Protein AF-A0A9E5AZA9-F1 (afdb_monomer_lite)

pLDDT: mean 77.13, std 17.38, range [37.16, 96.06]

Foldseek 3Di:
DDDDDDDDDDDDDDDDPDDDDDPVPDDPVRVVVVVVVVVVVVVPDDQPDPPDDDDPLDDDDDDDPDDDDDDDDDDDPPDDDDDDDDDDDFRWDQDPSVGIDGDPDDPDDDDDDD

Radius of gyration: 27.11 Å; chains: 1; bounding box: 53×45×90 Å

Secondary structure (DSSP, 8-state):
-----------------PPPPPGGG--HHHHHHHHHHHHHHHHHS------S--------PPP-SSS----------SS-----------EEEE-GGG-EEEES--SS------

Sequence (114 aa):
MVTRRFMGWWAVTLSTVSAAAPLEHLSLAALEHRVREIDGQLAQLANYNLSGGVGAIGSRSSGYDTAEQDEWIEIELGDAVTLDQVVLVPAIRRAGVNGFQADGFPRSFRLRVG

Structure (mmCIF, N/CA/C/O backbone):
data_AF-A0A9E5AZA9-F1
#
_entry.id   AF-A0A9E5AZA9-F1
#
loop_
_atom_site.group_PDB
_atom_site.id
_atom_site.type_symbol
_atom_site.label_atom_id
_atom_site.label_alt_id
_atom_site.label_comp_id
_atom_site.label_asym_id
_atom_site.label_entity_id
_atom_site.label_seq_id
_atom_site.pdbx_PDB_ins_code
_atom_site.Cartn_x
_atom_site.Cartn_y
_atom_site.Cartn_z
_atom_site.occupancy
_atom_site.B_iso_or_equiv
_atom_site.auth_seq_id
_atom_site.auth_comp_id
_atom_site.auth_asym_id
_atom_site.auth_atom_id
_atom_site.pdbx_PDB_model_num
ATOM 1 N N . MET A 1 1 ? 5.142 -31.955 65.409 1.00 39.03 1 MET A N 1
ATOM 2 C CA . MET A 1 1 ? 4.049 -32.384 64.511 1.00 39.03 1 MET A CA 1
ATOM 3 C C . MET A 1 1 ? 2.993 -31.287 64.544 1.00 39.03 1 MET A C 1
ATOM 5 O O . MET A 1 1 ? 2.264 -31.193 65.519 1.00 39.03 1 MET A O 1
ATOM 9 N N . VAL A 1 2 ? 3.024 -30.361 63.581 1.00 37.16 2 VAL A N 1
ATOM 10 C CA . VAL A 1 2 ? 2.128 -29.192 63.525 1.00 37.16 2 VAL A CA 1
ATOM 11 C C . VAL A 1 2 ? 1.515 -29.116 62.132 1.00 37.16 2 VAL A C 1
ATOM 13 O O . VAL A 1 2 ? 2.212 -29.123 61.123 1.00 37.16 2 VAL A O 1
ATOM 16 N N . THR A 1 3 ? 0.191 -29.082 62.130 1.00 47.53 3 THR A N 1
ATOM 17 C CA . THR A 1 3 ? -0.736 -28.953 61.010 1.00 47.53 3 THR A CA 1
ATOM 18 C C . THR A 1 3 ? -0.629 -27.579 60.348 1.00 47.53 3 THR A C 1
ATOM 20 O O . THR A 1 3 ? -0.566 -26.578 61.057 1.00 47.53 3 THR A O 1
ATOM 23 N N . ARG A 1 4 ? -0.757 -27.498 59.015 1.00 40.72 4 ARG A N 1
ATOM 24 C CA . ARG A 1 4 ? -1.411 -26.358 58.342 1.00 40.72 4 ARG A CA 1
ATOM 25 C C . ARG A 1 4 ? -1.870 -26.730 56.928 1.00 40.72 4 ARG A C 1
ATOM 27 O O . ARG A 1 4 ? -1.071 -26.909 56.018 1.00 40.72 4 ARG A O 1
ATOM 34 N N . ARG A 1 5 ? -3.195 -26.844 56.785 1.00 50.56 5 ARG A N 1
ATOM 35 C CA . ARG A 1 5 ? -3.942 -26.764 55.523 1.00 50.56 5 ARG A CA 1
ATOM 36 C C . ARG A 1 5 ? -3.766 -25.365 54.929 1.00 50.56 5 ARG A C 1
ATOM 38 O O . ARG A 1 5 ? -3.909 -24.399 55.671 1.00 50.56 5 ARG A O 1
ATOM 45 N N . PHE A 1 6 ? -3.623 -25.263 53.611 1.00 41.56 6 PHE A N 1
ATOM 46 C CA . PHE A 1 6 ? -4.141 -24.122 52.856 1.00 41.56 6 PHE A CA 1
ATOM 47 C C . PHE A 1 6 ? -4.810 -24.630 51.578 1.00 41.56 6 PHE A C 1
ATOM 49 O O . PHE A 1 6 ? -4.171 -25.164 50.679 1.00 41.56 6 PHE A O 1
ATOM 56 N N . MET A 1 7 ? -6.135 -24.507 51.576 1.00 45.91 7 MET A N 1
ATOM 57 C CA . MET A 1 7 ? -7.031 -24.707 50.446 1.00 45.91 7 MET A CA 1
ATOM 58 C C . MET A 1 7 ? -7.159 -23.345 49.757 1.00 45.91 7 MET A C 1
ATOM 60 O O . MET A 1 7 ? -7.692 -22.417 50.359 1.00 45.91 7 MET A O 1
ATOM 64 N N . GLY A 1 8 ? -6.638 -23.202 48.540 1.00 42.19 8 GLY A N 1
ATOM 65 C CA . GLY A 1 8 ? -6.833 -22.010 47.713 1.00 42.19 8 GLY A CA 1
ATOM 66 C C . GLY A 1 8 ? -7.881 -22.291 46.644 1.00 42.19 8 GLY A C 1
ATOM 67 O O . GLY A 1 8 ? -7.576 -22.940 45.648 1.00 42.19 8 GLY A O 1
ATOM 68 N N . TRP A 1 9 ? -9.114 -21.839 46.863 1.00 41.97 9 TRP A N 1
ATOM 69 C CA . TRP A 1 9 ? -10.151 -21.793 45.834 1.00 41.97 9 TRP A CA 1
ATOM 70 C C . TRP A 1 9 ? -9.889 -20.592 44.926 1.00 41.97 9 TRP A C 1
ATOM 72 O O . TRP A 1 9 ? -10.066 -19.449 45.339 1.00 41.97 9 TRP A O 1
ATOM 82 N N . TRP A 1 10 ? -9.475 -20.845 43.687 1.00 48.00 10 TRP A N 1
ATOM 83 C CA . TRP A 1 10 ? -9.478 -19.829 42.640 1.00 48.00 10 TRP A CA 1
ATOM 84 C C . TRP A 1 10 ? -10.870 -19.833 42.012 1.00 48.00 10 TRP A C 1
ATOM 86 O O . TRP A 1 10 ? -11.177 -20.663 41.160 1.00 48.00 10 TRP A O 1
ATOM 96 N N . ALA A 1 11 ? -11.744 -18.947 42.487 1.00 43.12 11 ALA A N 1
ATOM 97 C CA . ALA A 1 11 ? -13.014 -18.686 41.827 1.00 43.12 11 ALA A CA 1
ATOM 98 C C . ALA A 1 11 ? -12.736 -17.855 40.566 1.00 43.12 11 ALA A C 1
ATOM 100 O O . ALA A 1 11 ? -12.475 -16.657 40.647 1.00 43.12 11 ALA A O 1
ATOM 101 N N . VAL A 1 12 ? -12.758 -18.501 39.401 1.00 52.44 12 VAL A N 1
ATOM 102 C CA . VAL A 1 12 ? -12.812 -17.804 38.112 1.00 52.44 12 VAL A CA 1
ATOM 103 C C . VAL A 1 12 ? -14.245 -17.312 37.935 1.00 52.44 12 VAL A C 1
ATOM 105 O O . VAL A 1 12 ? -15.170 -18.114 37.815 1.00 52.44 12 VAL A O 1
ATOM 108 N N . THR A 1 13 ? -14.450 -15.999 37.949 1.00 57.59 13 THR A N 1
ATOM 109 C CA . THR A 1 13 ? -15.730 -15.404 37.569 1.00 57.59 13 THR A CA 1
ATOM 110 C C . THR A 1 13 ? -15.882 -15.529 36.055 1.00 57.59 13 THR A C 1
ATOM 112 O O . THR A 1 13 ? -15.198 -14.854 35.286 1.00 57.59 13 THR A O 1
ATOM 115 N N . LEU A 1 14 ? -16.772 -16.416 35.600 1.00 44.28 14 LEU A N 1
ATOM 116 C CA . LEU A 1 14 ? -17.219 -16.392 34.211 1.00 44.28 14 LEU A CA 1
ATOM 117 C C . LEU A 1 14 ? -17.949 -15.063 33.984 1.00 44.28 14 LEU A C 1
ATOM 119 O O . LEU A 1 14 ? -19.030 -14.844 34.529 1.00 44.28 14 LEU A O 1
ATOM 123 N N . SER A 1 15 ? -17.354 -14.175 33.188 1.00 48.25 15 SER A N 1
ATOM 124 C CA . SER A 1 15 ? -18.078 -13.029 32.642 1.00 48.25 15 SER A CA 1
ATOM 125 C C . SER A 1 15 ? -19.164 -13.562 31.717 1.00 48.25 15 SER A C 1
ATOM 127 O O . SER A 1 15 ? -18.878 -14.236 30.728 1.00 48.25 15 SER A O 1
ATOM 129 N N . THR A 1 16 ? -20.420 -13.299 32.055 1.00 48.59 16 THR A N 1
ATOM 130 C CA . THR A 1 16 ? -21.551 -13.615 31.187 1.00 48.59 16 THR A CA 1
ATOM 131 C C . THR A 1 16 ? -21.450 -12.767 29.928 1.00 48.59 16 THR A C 1
ATOM 133 O O . THR A 1 16 ? -21.507 -11.540 30.006 1.00 48.59 16 THR A O 1
ATOM 136 N N . VAL A 1 17 ? -21.321 -13.413 28.768 1.00 54.09 17 VAL A N 1
ATOM 137 C CA . VAL A 1 17 ? -21.545 -12.757 27.477 1.00 54.09 17 VAL A CA 1
ATOM 138 C C . VAL A 1 17 ? -23.004 -12.308 27.462 1.00 54.09 17 VAL A C 1
ATOM 140 O O . VAL A 1 17 ? -23.915 -13.133 27.416 1.00 54.09 17 VAL A O 1
ATOM 143 N N . SER A 1 18 ? -23.220 -10.999 27.580 1.00 57.19 18 SER A N 1
ATOM 144 C CA . SER A 1 18 ? -24.548 -10.403 27.487 1.00 57.19 18 SER A CA 1
ATOM 145 C C . SER A 1 18 ? -25.074 -10.608 26.068 1.00 57.19 18 SER A C 1
ATOM 147 O O . SER A 1 18 ? -24.457 -10.156 25.100 1.00 57.19 18 SER A O 1
ATOM 149 N N . ALA A 1 19 ? -26.190 -11.323 25.934 1.00 56.94 19 ALA A N 1
ATOM 150 C CA . ALA A 1 19 ? -26.889 -11.441 24.664 1.00 56.94 19 ALA A CA 1
ATOM 151 C C . ALA A 1 19 ? -27.326 -10.040 24.207 1.00 56.94 19 ALA A C 1
ATOM 153 O O . ALA A 1 19 ? -27.977 -9.305 24.949 1.00 56.94 19 ALA A O 1
ATOM 154 N N . ALA A 1 20 ? -26.941 -9.661 22.988 1.00 61.12 20 ALA A N 1
ATOM 155 C CA . ALA A 1 20 ? -27.270 -8.368 22.408 1.00 61.12 20 ALA A CA 1
ATOM 156 C C . ALA A 1 20 ? -28.796 -8.166 22.378 1.00 61.12 20 ALA A C 1
ATOM 158 O O . ALA A 1 20 ? -29.503 -8.894 21.687 1.00 61.12 20 ALA A O 1
ATOM 159 N N . ALA A 1 21 ? -29.300 -7.162 23.105 1.00 65.06 21 ALA A N 1
ATOM 160 C CA . ALA A 1 21 ? -30.703 -6.760 23.022 1.00 65.06 21 ALA A CA 1
ATOM 161 C C . ALA A 1 21 ? -31.084 -6.425 21.561 1.00 65.06 21 ALA A C 1
ATOM 163 O O . ALA A 1 21 ? -30.229 -5.848 20.864 1.00 65.06 21 ALA A O 1
ATOM 164 N N . PRO A 1 22 ? -32.323 -6.736 21.113 1.00 73.69 22 PRO A N 1
ATOM 165 C CA . PRO A 1 22 ? -32.764 -6.510 19.737 1.00 73.69 22 PRO A CA 1
ATOM 166 C C . PRO A 1 22 ? -32.581 -5.041 19.357 1.00 73.69 22 PRO A C 1
ATOM 168 O O . PRO A 1 22 ? -33.120 -4.149 20.015 1.00 73.69 22 PRO A O 1
ATOM 171 N N . LEU A 1 23 ? -31.780 -4.790 18.323 1.00 78.06 23 LEU A N 1
ATOM 172 C CA . LEU A 1 23 ? -31.396 -3.438 17.912 1.00 78.06 23 LEU A CA 1
ATOM 173 C C . LEU A 1 23 ? -32.579 -2.672 17.311 1.00 78.06 23 LEU A C 1
ATOM 175 O O . LEU A 1 23 ? -32.665 -1.460 17.492 1.00 78.06 23 LEU A O 1
ATOM 179 N N . GLU A 1 24 ? -33.508 -3.383 16.662 1.00 79.00 24 GLU A N 1
ATOM 180 C CA . GLU A 1 24 ? -34.690 -2.819 15.997 1.00 79.00 24 GLU A CA 1
ATOM 181 C C . GLU A 1 24 ? -35.648 -2.029 16.907 1.00 79.00 24 GLU A C 1
ATOM 183 O O . GLU A 1 24 ? -36.442 -1.240 16.404 1.00 79.00 24 GLU A O 1
ATOM 188 N N . HIS A 1 25 ? -35.569 -2.192 18.231 1.00 82.50 25 HIS A N 1
ATOM 189 C CA . HIS A 1 25 ? -36.457 -1.507 19.180 1.00 82.50 25 HIS A CA 1
ATOM 190 C C . HIS A 1 25 ? -35.800 -0.330 19.918 1.00 82.50 25 HIS A C 1
ATOM 192 O O . HIS A 1 25 ? -36.432 0.287 20.777 1.00 82.50 25 HIS A O 1
ATOM 198 N N . LEU A 1 26 ? -34.535 -0.011 19.625 1.00 87.00 26 LEU A N 1
ATOM 199 C CA . LEU A 1 26 ? -33.828 1.092 20.275 1.00 87.00 26 LEU A CA 1
ATOM 200 C C . LEU A 1 26 ? -34.122 2.430 19.591 1.00 87.00 26 LEU A C 1
ATOM 202 O O . LEU A 1 26 ? -34.191 2.531 18.369 1.00 87.00 26 LEU A O 1
ATOM 206 N N . SER A 1 27 ? -34.240 3.490 20.391 1.00 91.88 27 SER A N 1
ATOM 207 C CA . SER A 1 27 ? -34.246 4.855 19.863 1.00 91.88 27 SER A CA 1
ATOM 208 C C . SER A 1 27 ? -32.865 5.227 19.310 1.00 91.88 27 SER A C 1
ATOM 210 O O . SER A 1 27 ? -31.848 4.660 19.718 1.00 91.88 27 SER A O 1
ATOM 212 N N . LEU A 1 28 ? -32.807 6.230 18.428 1.00 92.19 28 LEU A N 1
ATOM 213 C CA . LEU A 1 28 ? -31.545 6.736 17.871 1.00 92.19 28 LEU A CA 1
ATOM 214 C C . LEU A 1 28 ? -30.530 7.098 18.970 1.00 92.19 28 LEU A C 1
ATOM 216 O O . LEU A 1 28 ? -29.390 6.650 18.929 1.00 92.19 28 LEU A O 1
ATOM 220 N N . ALA A 1 29 ? -30.969 7.820 20.004 1.00 93.94 29 ALA A N 1
ATOM 221 C CA . ALA A 1 29 ? -30.106 8.204 21.122 1.00 93.94 29 ALA A CA 1
ATOM 222 C C . ALA A 1 29 ? -29.562 6.989 21.900 1.00 93.94 29 ALA A C 1
ATOM 224 O O . ALA A 1 29 ? -28.419 7.002 22.361 1.00 93.94 29 ALA A O 1
ATOM 225 N N . ALA A 1 30 ? -30.359 5.923 22.038 1.00 91.25 30 ALA A N 1
ATOM 226 C CA . ALA A 1 30 ? -29.920 4.688 22.681 1.00 91.25 30 ALA A CA 1
ATOM 227 C C . ALA A 1 30 ? -28.906 3.919 21.815 1.00 91.25 30 ALA A C 1
ATOM 229 O O . ALA A 1 30 ? -27.941 3.370 22.347 1.00 91.25 30 ALA A O 1
ATOM 230 N N . LEU A 1 31 ? -29.081 3.920 20.489 1.00 93.88 31 LEU A N 1
ATOM 231 C CA . LEU A 1 31 ? -28.106 3.371 19.541 1.00 93.88 31 LEU A CA 1
ATOM 232 C C . LEU A 1 31 ? -26.777 4.139 19.596 1.00 93.88 31 LEU A C 1
ATOM 234 O O . LEU A 1 31 ? -25.726 3.521 19.740 1.00 93.88 31 LEU A O 1
ATOM 238 N N . GLU A 1 32 ? -26.812 5.471 19.579 1.00 95.38 32 GLU A N 1
ATOM 239 C CA . GLU A 1 32 ? -25.619 6.324 19.696 1.00 95.38 32 GLU A CA 1
ATOM 240 C C . GLU A 1 32 ? -24.892 6.148 21.036 1.00 95.38 32 GLU A C 1
ATOM 242 O O . GLU A 1 32 ? -23.662 6.166 21.104 1.00 95.38 32 GLU A O 1
ATOM 247 N N . HIS A 1 33 ? -25.639 5.981 22.131 1.00 94.56 33 HIS A N 1
ATOM 248 C CA . HIS A 1 33 ? -25.053 5.654 23.428 1.00 94.56 33 HIS A CA 1
ATOM 249 C C . HIS A 1 33 ? -24.346 4.297 23.390 1.00 94.56 33 HIS A C 1
ATOM 251 O O . HIS A 1 33 ? -23.204 4.185 23.828 1.00 94.56 33 HIS A O 1
ATOM 257 N N . ARG A 1 34 ? -25.001 3.279 22.825 1.00 92.69 34 ARG A N 1
ATOM 258 C CA . ARG A 1 34 ? -24.457 1.924 22.730 1.00 92.69 34 ARG A CA 1
ATOM 259 C C . ARG A 1 34 ? -23.206 1.859 21.848 1.00 92.69 34 ARG A C 1
ATOM 261 O O . ARG A 1 34 ? -22.279 1.140 22.198 1.00 92.69 34 ARG A O 1
ATOM 268 N N . VAL A 1 35 ? -23.137 2.634 20.761 1.00 94.69 35 VAL A N 1
ATOM 269 C CA . VAL A 1 35 ? -21.909 2.778 19.952 1.00 94.69 35 VAL A CA 1
ATOM 270 C C . VAL A 1 35 ? -20.766 3.324 20.805 1.00 94.69 35 VAL A C 1
ATOM 272 O O . VAL A 1 35 ? -19.713 2.702 20.874 1.00 94.69 35 VAL A O 1
ATOM 275 N N . ARG A 1 36 ? -20.993 4.424 21.534 1.00 96.06 36 ARG A N 1
ATOM 276 C CA . ARG A 1 36 ? -19.963 5.019 22.404 1.00 96.06 36 ARG A CA 1
ATOM 277 C C . ARG A 1 36 ? -19.503 4.080 23.517 1.00 96.06 36 ARG A C 1
ATOM 279 O O . ARG A 1 36 ? -18.323 4.063 23.854 1.00 96.06 36 ARG A O 1
ATOM 286 N N . GLU A 1 37 ? -20.423 3.313 24.094 1.00 95.75 37 GLU A N 1
ATOM 287 C CA . GLU A 1 37 ? -20.102 2.304 25.104 1.00 95.75 37 GLU A CA 1
ATOM 288 C C . GLU A 1 37 ? -19.209 1.199 24.525 1.00 95.75 37 GLU A C 1
ATOM 290 O O . GLU A 1 37 ? -18.186 0.866 25.122 1.00 95.75 37 GLU A O 1
ATOM 295 N N . ILE A 1 38 ? -19.557 0.680 23.342 1.00 93.88 38 ILE A N 1
ATOM 296 C CA . ILE A 1 38 ? -18.765 -0.334 22.637 1.00 93.88 38 ILE A CA 1
ATOM 297 C C . ILE A 1 38 ? -17.383 0.218 22.281 1.00 93.88 38 ILE A C 1
ATOM 299 O O . ILE A 1 38 ? -16.389 -0.444 22.561 1.00 93.88 38 ILE A O 1
ATOM 303 N N . ASP A 1 39 ? -17.289 1.433 21.738 1.00 92.75 39 ASP A N 1
ATOM 304 C CA . ASP A 1 39 ? -16.004 2.067 21.419 1.00 92.75 39 ASP A CA 1
ATOM 305 C C . ASP A 1 39 ? -15.127 2.222 22.671 1.00 92.75 39 ASP A C 1
ATOM 307 O O . ASP A 1 39 ? -13.926 1.944 22.642 1.00 92.75 39 ASP A O 1
ATOM 311 N N . GLY A 1 40 ? -15.732 2.597 23.803 1.00 92.69 40 GLY A N 1
ATOM 312 C CA . GLY A 1 40 ? -15.051 2.670 25.094 1.00 92.69 40 GLY A CA 1
ATOM 313 C C . GLY A 1 40 ? -14.557 1.309 25.594 1.00 92.69 40 GLY A C 1
ATOM 314 O O . GLY A 1 40 ? -13.445 1.216 26.112 1.00 92.69 40 GLY A O 1
ATOM 315 N N . GLN A 1 41 ? -15.349 0.248 25.417 1.00 91.75 41 GLN A N 1
ATOM 316 C CA . GLN A 1 41 ? -14.954 -1.124 25.752 1.00 91.75 41 GLN A CA 1
ATOM 317 C C . GLN A 1 41 ? -13.823 -1.622 24.844 1.00 91.75 41 GLN A C 1
ATOM 319 O O . GLN A 1 41 ? -12.849 -2.188 25.337 1.00 91.75 41 GLN A O 1
ATOM 324 N N . LEU A 1 42 ? -13.910 -1.367 23.535 1.00 86.88 42 LEU A N 1
ATOM 325 C CA . LEU A 1 42 ? -12.884 -1.732 22.556 1.00 86.88 42 LEU A CA 1
ATOM 326 C C . LEU A 1 42 ? -11.550 -1.037 22.845 1.00 86.88 42 LEU A C 1
ATOM 328 O O . LEU A 1 42 ? -10.506 -1.676 22.750 1.00 86.88 42 LEU A O 1
ATOM 332 N N . ALA A 1 43 ? -11.573 0.230 23.268 1.00 83.12 43 ALA A N 1
ATOM 333 C CA . ALA A 1 43 ? -10.368 0.974 23.636 1.00 83.12 43 ALA A CA 1
ATOM 334 C C . ALA A 1 43 ? -9.625 0.395 24.858 1.00 83.12 43 ALA A C 1
ATOM 336 O O . ALA A 1 43 ? -8.437 0.661 25.033 1.00 83.12 43 ALA A O 1
ATOM 337 N N . GLN A 1 44 ? -10.304 -0.387 25.707 1.00 82.25 44 GLN A N 1
ATOM 338 C CA . GLN A 1 44 ? -9.693 -1.069 26.857 1.00 82.25 44 GLN A CA 1
ATOM 339 C C . GLN A 1 44 ? -9.112 -2.441 26.504 1.00 82.25 44 GLN A C 1
ATOM 341 O O . GLN A 1 44 ? -8.362 -3.013 27.299 1.00 82.25 44 GLN A O 1
ATOM 346 N N . LEU A 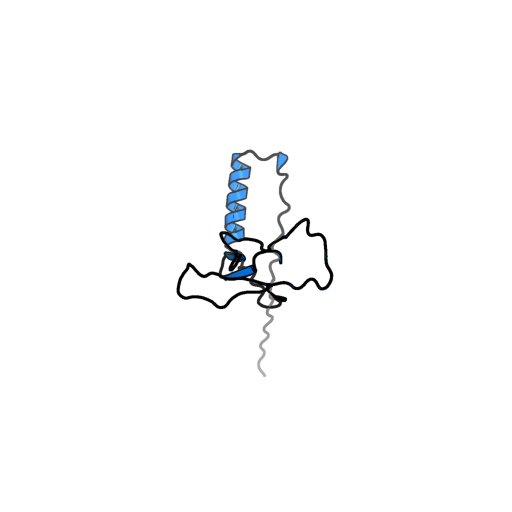1 45 ? -9.459 -2.998 25.340 1.00 84.06 45 LEU A N 1
ATOM 347 C CA . LEU A 1 45 ? -8.932 -4.289 24.921 1.00 84.06 45 LEU A CA 1
ATOM 348 C C . LEU A 1 45 ? -7.447 -4.166 24.574 1.00 84.06 45 LEU A C 1
ATOM 350 O O . LEU A 1 45 ? -6.989 -3.184 23.990 1.00 84.06 45 LEU A O 1
ATOM 354 N N . ALA A 1 46 ? -6.679 -5.196 24.930 1.00 70.81 46 ALA A N 1
ATOM 355 C CA . ALA A 1 46 ? -5.279 -5.273 24.548 1.00 70.81 46 ALA A CA 1
ATOM 356 C C . ALA A 1 46 ? -5.156 -5.229 23.018 1.00 70.81 46 ALA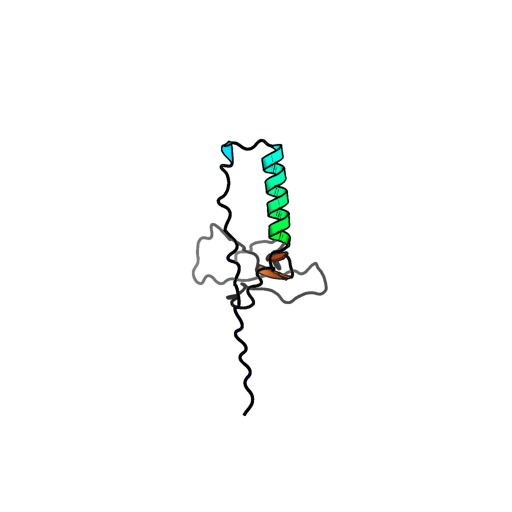 A C 1
ATOM 358 O O . ALA A 1 46 ? -5.831 -5.982 22.313 1.00 70.81 46 ALA A O 1
ATOM 359 N N . ASN A 1 47 ? -4.261 -4.378 22.509 1.00 66.56 47 ASN A N 1
ATOM 360 C CA . ASN A 1 47 ? -3.977 -4.315 21.079 1.00 66.56 47 ASN A CA 1
ATOM 361 C C . ASN A 1 47 ? -3.502 -5.688 20.605 1.00 66.56 47 ASN A C 1
ATOM 363 O O . ASN A 1 47 ? -2.453 -6.173 21.040 1.00 66.56 47 ASN A O 1
ATOM 367 N N . TYR A 1 48 ? -4.279 -6.317 19.724 1.00 57.41 48 TYR A N 1
ATOM 368 C CA . TYR A 1 48 ? -3.974 -7.638 19.196 1.00 57.41 48 TYR A CA 1
ATOM 369 C C . TYR A 1 48 ? -2.742 -7.562 18.286 1.00 57.41 48 TYR A C 1
ATOM 371 O O . TYR A 1 48 ? -2.825 -7.341 17.079 1.00 57.41 48 TYR A O 1
ATOM 379 N N . ASN A 1 49 ? -1.561 -7.706 18.888 1.00 56.41 49 ASN A N 1
ATOM 380 C CA . ASN A 1 49 ? -0.281 -7.631 18.205 1.00 56.41 49 ASN A CA 1
ATOM 381 C C . ASN A 1 49 ? 0.241 -9.046 17.931 1.00 56.41 49 ASN A C 1
ATOM 383 O O . ASN A 1 49 ? 1.013 -9.591 18.711 1.00 56.41 49 ASN A O 1
ATOM 387 N N . LEU A 1 50 ? -0.167 -9.636 16.800 1.00 56.00 50 LEU A N 1
ATOM 388 C CA . LEU A 1 50 ? 0.409 -10.881 16.270 1.00 56.00 50 LEU A CA 1
ATOM 389 C C . LEU A 1 50 ? 1.931 -10.754 16.061 1.00 56.00 50 LEU A C 1
ATOM 391 O O . LEU A 1 50 ? 2.389 -10.294 15.016 1.00 56.00 50 LEU A O 1
ATOM 395 N N . SER A 1 51 ? 2.728 -11.132 17.054 1.00 56.44 51 SER A N 1
ATOM 396 C CA . SER A 1 51 ? 4.194 -11.077 17.017 1.00 56.44 51 SER A CA 1
ATOM 397 C C . SER A 1 51 ? 4.833 -12.128 16.099 1.00 56.44 51 SER A C 1
ATOM 399 O O . SER A 1 51 ? 6.042 -12.088 15.890 1.00 56.44 51 SER A O 1
ATOM 401 N N . GLY A 1 52 ? 4.047 -13.046 15.528 1.00 54.34 52 GLY A N 1
ATOM 402 C CA . GLY A 1 52 ? 4.536 -14.131 14.683 1.00 54.34 52 GLY A CA 1
ATOM 403 C C . GLY A 1 52 ? 3.748 -14.265 13.385 1.00 54.34 52 GLY A C 1
ATOM 404 O O . GLY A 1 52 ? 2.520 -14.285 13.403 1.00 54.34 52 GLY A O 1
ATOM 405 N N . GLY A 1 53 ? 4.485 -14.394 12.278 1.00 53.44 53 GLY A N 1
ATOM 406 C CA . GLY A 1 53 ? 3.954 -14.769 10.969 1.00 53.44 53 GLY A CA 1
ATOM 407 C C . GLY A 1 53 ? 3.600 -13.591 10.070 1.00 53.44 53 GLY A C 1
ATOM 408 O O . GLY A 1 53 ? 2.447 -13.439 9.686 1.00 53.44 53 GLY A O 1
ATOM 409 N N . VAL A 1 54 ? 4.585 -12.780 9.684 1.00 53.50 54 VAL A N 1
ATOM 410 C CA . VAL A 1 54 ? 4.443 -12.018 8.441 1.00 53.50 54 VAL A CA 1
ATOM 411 C C . VAL A 1 54 ? 5.123 -12.864 7.374 1.00 53.50 54 VAL A C 1
ATOM 413 O O . VAL A 1 54 ? 6.345 -12.997 7.376 1.00 53.50 54 VAL A O 1
ATOM 416 N N . GLY A 1 55 ? 4.331 -13.516 6.519 1.00 58.78 55 GLY A N 1
ATOM 417 C CA . GLY A 1 55 ? 4.846 -14.055 5.257 1.00 58.78 55 GLY A CA 1
ATOM 418 C C . GLY A 1 55 ? 5.504 -12.941 4.433 1.00 58.78 55 GLY A C 1
ATOM 419 O O . GLY A 1 55 ? 5.511 -11.784 4.852 1.00 58.78 55 GLY A O 1
ATOM 420 N N . ALA A 1 56 ? 6.077 -13.263 3.272 1.00 59.88 56 ALA A N 1
ATOM 421 C CA . ALA A 1 56 ? 6.774 -12.273 2.447 1.00 59.88 56 ALA A CA 1
ATOM 422 C C . ALA A 1 56 ? 5.942 -10.978 2.288 1.00 59.88 56 ALA A C 1
ATOM 424 O O . ALA A 1 56 ? 4.857 -10.994 1.713 1.00 59.88 56 ALA A O 1
ATOM 425 N N . ILE A 1 57 ? 6.456 -9.859 2.815 1.00 67.56 57 ILE A N 1
ATOM 426 C CA . ILE A 1 57 ? 5.806 -8.532 2.878 1.00 67.56 57 ILE A CA 1
ATOM 427 C C . ILE A 1 57 ? 5.709 -7.822 1.516 1.00 67.56 57 ILE A C 1
ATOM 429 O O . ILE A 1 57 ? 5.497 -6.611 1.459 1.00 67.56 57 ILE A O 1
ATOM 433 N N . GLY A 1 58 ? 5.885 -8.563 0.422 1.00 78.56 58 GLY A N 1
ATOM 434 C CA . GLY A 1 58 ? 6.161 -8.018 -0.902 1.00 78.56 58 GLY A CA 1
ATOM 435 C C . GLY A 1 58 ? 7.602 -7.513 -1.031 1.00 78.56 58 GLY A C 1
ATOM 436 O O . GLY A 1 58 ? 8.489 -7.928 -0.283 1.00 78.56 58 GLY A O 1
ATOM 437 N N . SER A 1 59 ? 7.822 -6.621 -1.997 1.00 82.62 59 SER A N 1
ATOM 438 C CA . SER A 1 59 ? 9.105 -5.947 -2.229 1.00 82.62 59 SER A CA 1
ATOM 439 C C . SER A 1 59 ? 9.103 -4.547 -1.615 1.00 82.62 59 SER A C 1
ATOM 441 O O . SER A 1 59 ? 8.064 -3.888 -1.555 1.00 82.62 59 SER A O 1
ATOM 443 N N . ARG A 1 60 ? 10.270 -4.089 -1.158 1.00 84.06 60 ARG A N 1
ATOM 444 C CA . ARG A 1 60 ? 10.477 -2.744 -0.619 1.00 84.06 60 ARG A CA 1
ATOM 445 C C . ARG A 1 60 ? 11.875 -2.262 -0.980 1.00 84.06 60 ARG A C 1
ATOM 447 O O . ARG A 1 60 ? 12.828 -3.026 -0.846 1.00 84.06 60 ARG A O 1
ATOM 454 N N . SER A 1 61 ? 11.989 -1.002 -1.388 1.00 85.69 61 SER A N 1
ATOM 455 C CA . SER A 1 61 ? 13.282 -0.335 -1.535 1.00 85.69 61 SER A CA 1
ATOM 456 C C . SER A 1 61 ? 13.987 -0.194 -0.180 1.00 85.69 61 SER A C 1
ATOM 458 O O . SER A 1 61 ? 13.397 -0.387 0.891 1.00 85.69 61 SER A O 1
ATOM 460 N N . SER A 1 62 ? 15.253 0.212 -0.206 1.00 86.81 62 SER A N 1
ATOM 461 C CA . SER A 1 62 ? 15.878 0.802 0.977 1.00 86.81 62 SER A CA 1
ATOM 462 C C . SER A 1 62 ? 15.119 2.054 1.431 1.00 86.81 62 SER A C 1
ATOM 464 O O . SER A 1 62 ? 14.411 2.697 0.653 1.00 86.81 62 SER A O 1
ATOM 466 N N . GLY A 1 63 ? 15.264 2.393 2.713 1.00 86.19 63 GLY A N 1
ATOM 467 C CA . GLY A 1 63 ? 14.841 3.697 3.213 1.00 86.19 63 GLY A CA 1
ATOM 468 C C . GLY A 1 63 ? 15.752 4.798 2.673 1.00 86.19 63 GLY A C 1
ATOM 469 O O . GLY A 1 63 ? 16.948 4.573 2.490 1.00 86.19 63 GLY A O 1
ATOM 470 N N . TYR A 1 64 ? 15.177 5.975 2.454 1.00 85.81 64 TYR A N 1
ATOM 471 C CA . TYR A 1 64 ? 15.880 7.160 1.981 1.00 85.81 64 TYR A CA 1
ATOM 472 C C . TYR A 1 64 ? 15.733 8.306 2.975 1.00 85.81 64 TYR A C 1
ATOM 474 O O . TYR A 1 64 ? 14.701 8.432 3.635 1.00 85.81 64 TYR A O 1
ATOM 482 N N . ASP A 1 65 ? 16.757 9.156 3.050 1.00 89.06 65 ASP A N 1
ATOM 483 C CA . ASP A 1 65 ? 16.760 10.331 3.929 1.00 89.06 65 ASP A CA 1
ATOM 484 C C . ASP A 1 65 ? 15.922 11.492 3.367 1.00 89.06 65 ASP A C 1
ATOM 486 O O . ASP A 1 65 ? 15.504 12.381 4.109 1.00 89.06 65 ASP A O 1
ATOM 490 N N . THR A 1 66 ? 15.659 11.491 2.057 1.00 86.00 66 THR A N 1
ATOM 491 C CA . THR A 1 66 ? 14.837 12.496 1.369 1.00 86.00 66 THR A CA 1
ATOM 492 C C . THR A 1 66 ? 13.570 11.865 0.796 1.00 86.00 66 THR A C 1
ATOM 494 O O . THR A 1 66 ? 13.527 10.668 0.513 1.00 86.00 66 THR A O 1
ATOM 497 N N . ALA A 1 67 ? 12.517 12.671 0.649 1.00 77.50 67 ALA A N 1
ATOM 498 C CA . ALA A 1 67 ? 11.190 12.182 0.282 1.00 77.50 67 ALA A CA 1
ATOM 499 C C . ALA A 1 67 ? 11.043 11.875 -1.219 1.00 77.50 67 ALA A C 1
ATOM 501 O O . ALA A 1 67 ? 10.239 11.023 -1.595 1.00 77.50 67 ALA A O 1
ATOM 502 N N . GLU A 1 68 ? 11.794 12.568 -2.071 1.00 81.38 68 GLU A N 1
ATOM 503 C CA . GLU A 1 68 ? 11.723 12.453 -3.524 1.00 81.38 68 GLU A CA 1
ATOM 504 C C . GLU A 1 68 ? 12.819 11.518 -4.031 1.00 81.38 68 GLU A C 1
ATOM 506 O O . GLU A 1 68 ? 13.984 11.904 -4.127 1.00 81.38 68 GLU A O 1
ATOM 511 N N . GLN A 1 69 ? 12.434 10.278 -4.325 1.00 84.44 69 GLN A N 1
ATOM 512 C CA . GLN A 1 69 ? 13.321 9.256 -4.871 1.00 84.44 69 GLN A CA 1
ATOM 513 C C . GLN A 1 69 ? 12.626 8.543 -6.023 1.00 84.44 69 GLN A C 1
ATOM 515 O O . GLN A 1 69 ? 11.469 8.132 -5.899 1.00 84.44 69 GLN A O 1
ATOM 520 N N . ASP A 1 70 ? 13.340 8.419 -7.138 1.00 87.50 70 ASP A N 1
ATOM 521 C CA . ASP A 1 70 ? 12.855 7.724 -8.324 1.00 87.50 70 ASP A CA 1
ATOM 522 C C . ASP A 1 70 ? 13.220 6.242 -8.226 1.00 87.50 70 ASP A C 1
ATOM 524 O O . ASP A 1 70 ? 14.365 5.846 -8.437 1.00 87.50 70 ASP A O 1
ATOM 528 N N . GLU A 1 71 ? 12.216 5.421 -7.931 1.00 90.62 71 GLU A N 1
ATOM 529 C CA . GLU A 1 71 ? 12.326 3.964 -7.887 1.00 90.62 71 GLU A CA 1
ATOM 530 C C . GLU A 1 71 ? 11.685 3.325 -9.115 1.00 90.62 71 GLU A C 1
ATOM 532 O O . GLU A 1 71 ? 10.635 3.764 -9.598 1.00 90.62 71 GLU A O 1
ATOM 537 N N . TRP A 1 72 ? 12.289 2.242 -9.597 1.00 92.38 72 TRP A N 1
ATOM 538 C CA . TRP A 1 72 ? 11.726 1.430 -10.667 1.00 92.38 72 TRP A CA 1
ATOM 539 C C . TRP A 1 72 ? 11.878 -0.053 -10.357 1.00 92.38 72 TRP A C 1
ATOM 541 O O . TRP A 1 72 ? 12.802 -0.491 -9.676 1.00 92.38 72 TRP A O 1
ATOM 551 N N . ILE A 1 73 ? 10.921 -0.823 -10.862 1.00 91.25 73 ILE A N 1
ATOM 552 C CA . ILE A 1 73 ? 10.922 -2.277 -10.796 1.00 91.25 73 ILE A CA 1
ATOM 553 C C . ILE A 1 73 ? 10.716 -2.757 -12.222 1.00 91.25 73 ILE A C 1
ATOM 555 O O . ILE A 1 73 ? 9.840 -2.254 -12.929 1.00 91.25 73 ILE A O 1
ATOM 559 N N . GLU A 1 74 ? 11.522 -3.724 -12.626 1.00 93.62 74 GLU A N 1
ATOM 560 C CA . GLU A 1 74 ? 11.395 -4.408 -13.902 1.00 93.62 74 GLU A CA 1
ATOM 561 C C . GLU A 1 74 ? 10.943 -5.843 -13.658 1.00 93.62 74 GLU A C 1
ATOM 563 O O . GLU A 1 74 ? 11.372 -6.499 -12.706 1.00 93.62 74 GLU A O 1
ATOM 568 N N . ILE A 1 75 ? 10.010 -6.298 -14.490 1.00 91.75 75 ILE A N 1
ATOM 569 C CA . ILE A 1 75 ? 9.444 -7.639 -14.423 1.00 91.75 75 ILE A CA 1
ATOM 570 C C . ILE A 1 75 ? 9.570 -8.240 -15.815 1.00 91.75 75 ILE A C 1
ATOM 572 O O . ILE A 1 75 ? 8.889 -7.810 -16.744 1.00 91.75 75 ILE A O 1
ATOM 576 N N . GLU A 1 76 ? 10.420 -9.252 -15.943 1.00 93.38 76 GLU A N 1
ATOM 577 C CA . GLU A 1 76 ? 10.521 -10.049 -17.159 1.00 93.38 76 GLU A CA 1
ATOM 578 C C . GLU A 1 76 ? 9.404 -11.099 -17.175 1.00 93.38 76 GLU A C 1
ATOM 580 O O . GLU A 1 76 ? 9.312 -11.949 -16.288 1.00 93.38 76 GLU A O 1
ATOM 585 N N . LEU A 1 77 ? 8.539 -11.034 -18.188 1.00 92.12 77 LEU A N 1
ATOM 586 C CA . LEU A 1 77 ? 7.411 -11.962 -18.355 1.00 92.12 77 LEU A CA 1
ATOM 587 C C . LEU A 1 77 ? 7.778 -13.196 -19.201 1.00 92.12 77 LEU A C 1
ATOM 589 O O . LEU A 1 77 ? 6.963 -14.105 -19.352 1.00 92.12 77 LEU A O 1
ATOM 593 N N . GLY A 1 78 ? 9.012 -13.252 -19.711 1.00 92.06 78 GLY A N 1
ATOM 594 C CA . GLY A 1 78 ? 9.488 -14.295 -20.615 1.00 92.06 78 GLY A CA 1
ATOM 595 C C . GLY A 1 78 ? 8.987 -14.057 -22.036 1.00 92.06 78 GLY A C 1
ATOM 596 O O . GLY A 1 78 ? 9.569 -13.264 -22.773 1.00 92.06 78 GLY A O 1
ATOM 597 N N . ASP A 1 79 ? 7.912 -14.742 -22.415 1.00 91.81 79 ASP A N 1
ATOM 598 C CA . ASP A 1 79 ? 7.316 -14.609 -23.744 1.00 91.81 79 ASP A CA 1
ATOM 599 C C . ASP A 1 79 ? 6.508 -13.309 -23.887 1.00 91.81 79 ASP A C 1
ATOM 601 O O . ASP A 1 79 ? 6.077 -12.693 -22.909 1.00 91.81 79 ASP A O 1
ATOM 605 N N . ALA A 1 80 ? 6.259 -12.897 -25.134 1.00 91.00 80 ALA A N 1
ATOM 606 C CA . ALA A 1 80 ? 5.397 -11.756 -25.416 1.00 91.00 80 ALA A CA 1
ATOM 607 C C . ALA A 1 80 ? 3.960 -12.041 -24.946 1.00 91.00 80 ALA A C 1
ATOM 609 O O . ALA A 1 80 ? 3.284 -12.926 -25.475 1.00 91.00 80 ALA A O 1
ATOM 610 N N . VAL A 1 81 ? 3.485 -11.257 -23.976 1.00 92.12 81 VAL A N 1
ATOM 611 C CA . VAL A 1 81 ? 2.139 -11.371 -23.404 1.00 92.12 81 VAL A CA 1
ATOM 612 C C . VAL A 1 81 ? 1.350 -10.078 -23.577 1.00 92.12 81 VAL A C 1
ATOM 614 O O . VAL A 1 81 ? 1.887 -8.974 -23.486 1.00 92.12 81 VAL A O 1
ATOM 617 N N . THR A 1 82 ? 0.049 -10.209 -23.823 1.00 93.31 82 THR A N 1
ATOM 618 C CA . THR A 1 82 ? -0.878 -9.072 -23.803 1.00 93.31 82 THR A CA 1
ATOM 619 C C . THR A 1 82 ? -1.154 -8.673 -22.355 1.00 93.31 82 THR A C 1
ATOM 621 O O . THR A 1 82 ? -1.465 -9.528 -21.527 1.00 93.31 82 THR A O 1
ATOM 624 N N . LEU A 1 83 ? -1.028 -7.380 -22.046 1.00 91.44 83 LEU A N 1
ATOM 625 C CA . LEU A 1 83 ? -1.195 -6.843 -20.697 1.00 91.44 83 LEU A CA 1
ATOM 626 C C . LEU A 1 83 ? -2.389 -5.885 -20.648 1.00 91.44 83 LEU A C 1
ATOM 628 O O . LEU A 1 83 ? -2.297 -4.755 -21.123 1.00 91.44 83 LEU A O 1
ATOM 632 N N . ASP A 1 84 ? -3.485 -6.326 -20.036 1.00 93.81 84 ASP A N 1
ATOM 633 C CA . ASP A 1 84 ? -4.709 -5.520 -19.910 1.00 93.81 84 ASP A CA 1
ATOM 634 C C . ASP A 1 84 ? -4.787 -4.754 -18.582 1.00 93.81 84 ASP A C 1
ATOM 636 O O . ASP A 1 84 ? -5.424 -3.703 -18.490 1.00 93.81 84 ASP A O 1
ATOM 640 N N . GLN A 1 85 ? -4.148 -5.274 -17.528 1.00 93.62 85 GLN A N 1
ATOM 641 C CA . GLN A 1 85 ? -4.227 -4.705 -16.188 1.00 93.62 85 GLN A CA 1
ATOM 642 C C . GLN A 1 85 ? -2.938 -4.920 -15.395 1.00 93.62 85 GLN A C 1
ATOM 644 O O . GLN A 1 85 ? -2.346 -5.996 -15.411 1.00 93.62 85 GLN A O 1
ATOM 649 N N . VAL A 1 86 ? -2.562 -3.898 -14.624 1.00 91.00 86 VAL A N 1
ATOM 650 C CA . VAL A 1 86 ? -1.536 -3.986 -13.583 1.00 91.00 86 VAL A CA 1
ATOM 651 C C . VAL A 1 86 ? -2.166 -3.576 -12.257 1.00 91.00 86 VAL A C 1
ATOM 653 O O . VAL A 1 86 ? -2.768 -2.507 -12.156 1.00 91.00 86 VAL A O 1
ATOM 656 N N . VAL A 1 87 ? -2.031 -4.425 -11.238 1.00 92.19 87 VAL A N 1
ATOM 657 C CA . VAL A 1 87 ? -2.531 -4.158 -9.883 1.00 92.19 87 VAL A CA 1
ATOM 658 C C . VAL A 1 87 ? -1.342 -3.992 -8.947 1.00 92.19 87 VAL A C 1
ATOM 660 O O . VAL A 1 87 ? -0.593 -4.938 -8.718 1.00 92.19 87 VAL A O 1
ATOM 663 N N . LEU A 1 88 ? -1.173 -2.790 -8.396 1.00 90.44 88 LEU A N 1
ATOM 664 C CA . LEU A 1 88 ? -0.171 -2.514 -7.367 1.00 90.44 88 LEU A CA 1
ATOM 665 C C . LEU A 1 88 ? -0.835 -2.602 -5.995 1.00 90.44 88 LEU A C 1
ATOM 667 O O . LEU A 1 88 ? -1.833 -1.928 -5.738 1.00 90.44 88 LEU A O 1
ATOM 671 N N . VAL A 1 89 ? -0.252 -3.400 -5.104 1.00 89.38 89 VAL A N 1
ATOM 672 C CA . VAL A 1 89 ? -0.699 -3.542 -3.714 1.00 89.38 89 VAL A CA 1
ATOM 673 C C . VAL A 1 89 ? 0.413 -3.025 -2.802 1.00 89.38 89 VAL A C 1
ATOM 675 O O . VAL A 1 89 ? 1.564 -3.426 -2.983 1.00 89.38 89 VAL A O 1
ATOM 678 N N . PRO A 1 90 ? 0.118 -2.134 -1.838 1.00 87.44 90 PRO A N 1
ATOM 679 C CA . PRO A 1 90 ? 1.128 -1.666 -0.900 1.00 87.44 90 PRO A CA 1
ATOM 680 C C . PRO A 1 90 ? 1.677 -2.815 -0.059 1.00 87.44 90 PRO A C 1
ATOM 682 O O . PRO A 1 90 ? 0.926 -3.684 0.392 1.00 87.44 90 PRO A O 1
ATOM 685 N N . ALA A 1 91 ? 2.973 -2.756 0.244 1.00 85.56 91 ALA A N 1
ATOM 686 C CA . ALA A 1 91 ? 3.506 -3.538 1.347 1.00 85.56 91 ALA A CA 1
ATOM 687 C C . ALA A 1 91 ? 2.785 -3.117 2.634 1.00 85.56 91 ALA A C 1
ATOM 689 O O . ALA A 1 91 ? 2.465 -1.944 2.831 1.00 85.56 91 ALA A O 1
ATOM 690 N N . ILE A 1 92 ? 2.527 -4.066 3.527 1.00 81.56 92 ILE A N 1
ATOM 691 C CA . ILE A 1 92 ? 1.864 -3.777 4.798 1.00 81.56 92 ILE A CA 1
ATOM 692 C C . ILE A 1 92 ? 2.916 -3.811 5.898 1.00 81.56 92 ILE A C 1
ATOM 694 O O . ILE A 1 92 ? 3.601 -4.815 6.092 1.00 81.56 92 ILE A O 1
ATOM 698 N N . ARG A 1 93 ? 3.044 -2.711 6.641 1.00 78.88 93 ARG A N 1
ATOM 699 C CA . ARG A 1 93 ? 3.904 -2.633 7.823 1.00 78.88 93 ARG A CA 1
ATOM 700 C C . ARG A 1 93 ? 3.081 -2.620 9.098 1.00 78.88 93 ARG A C 1
ATOM 702 O O . ARG A 1 93 ? 1.944 -2.153 9.133 1.00 78.88 93 ARG A O 1
ATOM 709 N N . ARG A 1 94 ? 3.704 -3.071 10.182 1.00 75.88 94 ARG A N 1
ATOM 710 C CA . ARG A 1 94 ? 3.177 -2.884 11.534 1.00 75.88 94 ARG A CA 1
ATOM 711 C C . ARG A 1 94 ? 3.269 -1.413 11.928 1.00 75.88 94 ARG A C 1
ATOM 713 O O . ARG A 1 94 ? 4.334 -0.805 11.838 1.00 75.88 94 ARG A O 1
ATOM 720 N N . ALA A 1 95 ? 2.159 -0.872 12.407 1.00 71.88 95 ALA A N 1
ATOM 721 C CA . ALA A 1 95 ? 2.039 0.478 12.925 1.00 71.88 95 ALA A CA 1
ATOM 722 C C . ALA A 1 95 ? 1.645 0.424 14.405 1.00 71.88 95 ALA A C 1
ATOM 724 O O . ALA A 1 95 ? 0.524 0.755 14.757 1.00 71.88 95 ALA A O 1
ATOM 725 N N . GLY A 1 96 ? 2.573 0.001 15.274 1.00 71.44 96 GLY A N 1
ATOM 726 C CA . GLY A 1 96 ? 2.449 0.087 16.738 1.00 71.44 96 GLY A CA 1
ATOM 727 C C . GLY A 1 96 ? 1.048 -0.221 17.292 1.00 71.44 96 GLY A C 1
ATOM 728 O O . GLY A 1 96 ? 0.559 -1.338 17.161 1.00 71.44 96 GLY A O 1
ATOM 729 N N . VAL A 1 97 ? 0.432 0.787 17.918 1.00 64.44 97 VAL A N 1
ATOM 730 C CA . VAL A 1 97 ? -0.915 0.739 18.526 1.00 64.44 97 VAL A CA 1
ATOM 731 C C . VAL A 1 97 ? -2.041 0.734 17.479 1.00 64.44 97 VAL A C 1
ATOM 733 O O . VAL A 1 97 ? -3.131 0.254 17.750 1.00 64.44 97 VAL A O 1
ATOM 736 N N . ASN A 1 98 ? -1.769 1.192 16.257 1.00 65.38 98 ASN A N 1
ATOM 737 C CA . ASN A 1 98 ? -2.754 1.376 15.188 1.00 65.38 98 ASN A CA 1
ATOM 738 C C . ASN A 1 98 ? -2.861 0.159 14.244 1.00 65.38 98 ASN A C 1
ATOM 740 O O . ASN A 1 98 ? -3.406 0.270 13.148 1.00 65.38 98 ASN A O 1
ATOM 744 N N . GLY A 1 99 ? -2.308 -0.997 14.626 1.00 76.12 99 GLY A N 1
ATOM 745 C CA . GLY A 1 99 ? -2.376 -2.222 13.828 1.00 76.12 99 GLY A CA 1
ATOM 746 C C . GLY A 1 99 ? -1.438 -2.205 12.619 1.00 76.12 99 GLY A C 1
ATOM 747 O O . GLY A 1 99 ? -0.219 -2.315 12.774 1.00 76.12 99 GLY A O 1
ATOM 748 N N . PHE A 1 100 ? -1.997 -2.116 11.412 1.00 77.19 100 PHE A N 1
ATOM 749 C CA . PHE A 1 100 ? -1.271 -2.232 10.145 1.00 77.19 100 PHE A CA 1
ATOM 750 C C . PHE A 1 100 ? -1.460 -0.993 9.268 1.00 77.19 100 PHE A C 1
ATOM 752 O O . PHE A 1 100 ? -2.537 -0.407 9.225 1.00 77.19 100 PHE A O 1
ATOM 759 N N . GLN A 1 101 ? -0.412 -0.610 8.541 1.00 82.19 101 GLN A N 1
ATOM 760 C CA . GLN A 1 101 ? -0.415 0.534 7.633 1.00 82.19 101 GLN A CA 1
ATOM 761 C C . GLN A 1 101 ? 0.175 0.135 6.281 1.00 82.19 101 GLN A C 1
ATOM 763 O O . GLN A 1 101 ? 1.109 -0.667 6.225 1.00 82.19 101 GLN A O 1
ATOM 768 N N . ALA A 1 102 ? -0.335 0.731 5.203 1.00 85.19 102 ALA A N 1
ATOM 769 C CA . ALA A 1 102 ? 0.346 0.720 3.914 1.00 85.19 102 ALA A CA 1
ATOM 770 C C . ALA A 1 102 ? 1.743 1.351 4.041 1.00 85.19 102 ALA A C 1
ATOM 772 O O . ALA A 1 102 ? 1.924 2.363 4.721 1.00 85.19 102 ALA A O 1
ATOM 773 N N . ASP A 1 103 ? 2.722 0.751 3.383 1.00 84.62 103 ASP A N 1
ATOM 774 C CA . ASP A 1 103 ? 4.117 1.164 3.410 1.00 84.62 103 ASP A CA 1
ATOM 775 C C . ASP A 1 103 ? 4.660 1.297 1.991 1.00 84.62 103 ASP A C 1
ATOM 777 O O . ASP A 1 103 ? 4.421 0.431 1.148 1.00 84.62 103 ASP A O 1
ATOM 781 N N . GLY A 1 104 ? 5.376 2.390 1.735 1.00 84.75 104 GLY A N 1
ATOM 782 C CA . GLY A 1 104 ? 6.063 2.631 0.466 1.00 84.75 104 GLY A CA 1
ATOM 783 C C . GLY A 1 104 ? 5.174 2.679 -0.783 1.00 84.75 104 GLY A C 1
ATOM 784 O O . GLY A 1 104 ? 5.691 2.497 -1.880 1.00 84.75 104 GLY A O 1
ATOM 785 N N . PHE A 1 105 ? 3.855 2.895 -0.663 1.00 89.06 105 PHE A N 1
ATOM 786 C CA . PHE A 1 105 ? 2.992 2.990 -1.847 1.00 89.06 105 PHE A CA 1
ATOM 787 C C . PHE A 1 105 ? 3.308 4.266 -2.642 1.00 89.06 105 PHE A C 1
ATOM 789 O O . PHE A 1 105 ? 3.273 5.357 -2.059 1.00 89.06 105 PHE A O 1
ATOM 796 N N . PRO A 1 106 ? 3.589 4.170 -3.954 1.00 89.00 106 PRO A N 1
ATOM 797 C CA . PRO A 1 106 ? 3.965 5.332 -4.741 1.00 89.00 106 PRO A CA 1
ATOM 798 C C 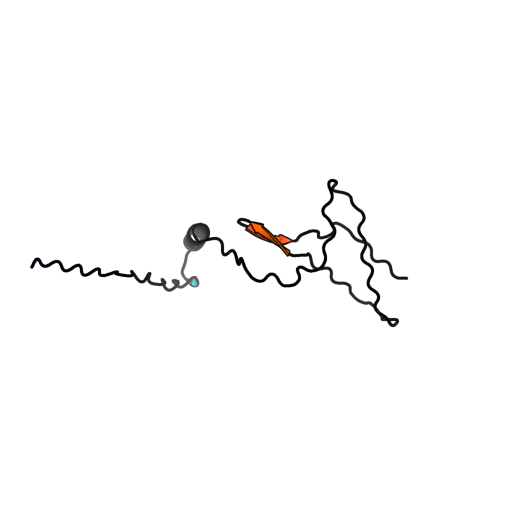. PRO A 1 106 ? 2.792 6.309 -4.849 1.00 89.00 106 PRO A C 1
ATOM 800 O O . PRO A 1 106 ? 1.666 5.928 -5.166 1.00 89.00 106 PRO A O 1
ATOM 803 N N . ARG A 1 107 ? 3.064 7.60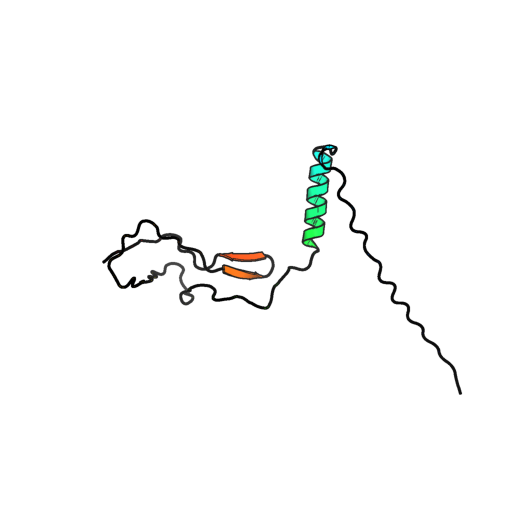1 -4.633 1.00 89.38 107 ARG A N 1
ATOM 804 C CA . ARG A 1 107 ? 2.071 8.6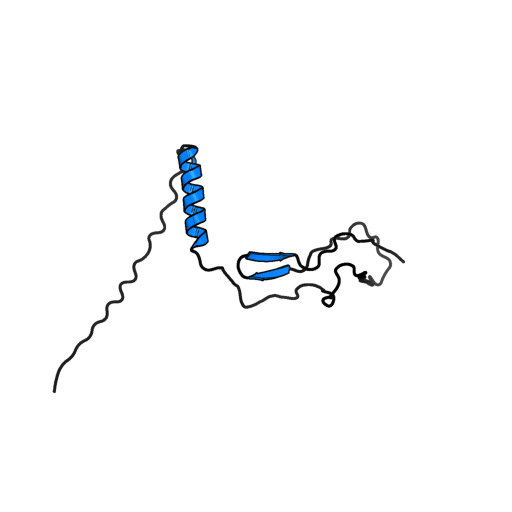71 -4.854 1.00 89.38 107 ARG A CA 1
ATOM 805 C C . ARG A 1 107 ? 1.711 8.830 -6.332 1.00 89.38 107 ARG A C 1
ATOM 807 O O . ARG A 1 107 ? 0.600 9.232 -6.658 1.00 89.38 107 ARG A O 1
ATOM 814 N N . SER A 1 108 ? 2.656 8.521 -7.211 1.00 90.69 108 SER A N 1
ATOM 815 C CA . SER A 1 108 ? 2.504 8.513 -8.662 1.00 90.69 108 SER A CA 1
ATOM 816 C C . SER A 1 108 ? 3.468 7.496 -9.254 1.00 90.69 108 SER A C 1
ATOM 818 O O . SER A 1 108 ? 4.578 7.350 -8.749 1.00 90.69 108 SER A O 1
ATOM 820 N N . PHE A 1 109 ? 3.080 6.834 -10.338 1.00 92.31 109 PHE A N 1
ATOM 821 C CA . PHE A 1 109 ? 3.958 5.926 -11.069 1.00 92.31 109 PHE A CA 1
ATOM 822 C C . PHE A 1 109 ? 3.683 6.008 -12.570 1.00 92.31 109 PHE A C 1
ATOM 824 O O . PHE A 1 109 ? 2.659 6.537 -13.008 1.00 92.31 109 PHE A O 1
ATOM 831 N N . ARG A 1 110 ? 4.616 5.484 -13.365 1.00 94.25 110 ARG A N 1
ATOM 832 C CA . ARG A 1 110 ? 4.484 5.355 -14.816 1.00 94.25 110 ARG A CA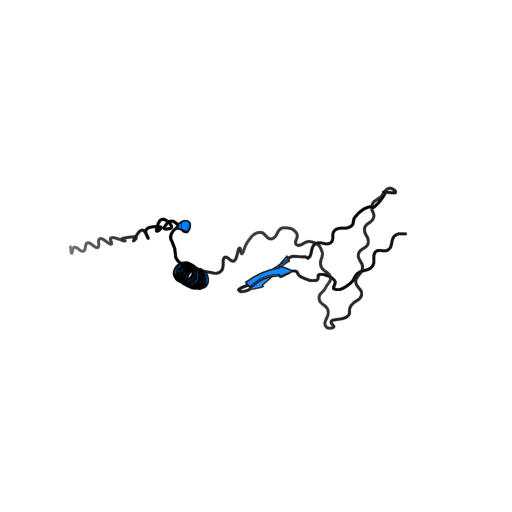 1
ATOM 833 C C . ARG A 1 110 ? 4.853 3.937 -15.220 1.00 94.25 110 ARG A C 1
ATOM 835 O O . ARG A 1 110 ? 5.917 3.460 -14.846 1.00 94.25 110 ARG A O 1
ATOM 842 N N . LEU A 1 111 ? 4.008 3.312 -16.031 1.00 93.81 111 LEU A N 1
ATOM 843 C CA . LEU A 1 111 ? 4.329 2.045 -16.678 1.00 93.81 111 LEU A CA 1
ATOM 844 C C . LEU A 1 111 ? 5.121 2.309 -17.959 1.00 93.81 111 LEU A C 1
ATOM 846 O O . LEU A 1 111 ? 4.787 3.211 -18.732 1.00 93.81 111 LEU A O 1
ATOM 850 N N . ARG A 1 112 ? 6.180 1.531 -18.164 1.00 93.62 112 ARG A N 1
ATOM 851 C CA . ARG A 1 112 ? 6.963 1.499 -19.400 1.00 93.62 112 ARG A CA 1
ATOM 852 C C . ARG A 1 112 ? 6.982 0.057 -19.891 1.00 93.62 112 ARG A C 1
ATOM 854 O O . ARG A 1 112 ? 7.110 -0.851 -19.079 1.00 93.62 112 ARG A O 1
ATOM 861 N N . VAL A 1 113 ? 6.821 -0.121 -21.196 1.00 90.69 113 VAL A N 1
ATOM 862 C CA . VAL A 1 113 ? 6.873 -1.417 -21.883 1.00 90.69 113 VAL A CA 1
ATOM 863 C C . VAL A 1 113 ? 7.918 -1.278 -22.983 1.00 90.69 113 VAL A C 1
ATOM 865 O O . VAL A 1 113 ? 7.965 -0.223 -23.627 1.00 90.69 113 VAL A O 1
ATOM 868 N N . GLY A 1 114 ? 8.765 -2.288 -23.159 1.00 80.50 114 GLY A N 1
ATOM 869 C CA . GLY A 1 114 ? 9.896 -2.267 -24.082 1.00 80.50 114 GLY A CA 1
ATOM 870 C C . GLY A 1 114 ? 10.329 -3.664 -24.472 1.00 80.50 114 GLY A C 1
ATOM 871 O O . GLY A 1 114 ? 10.040 -4.591 -23.685 1.00 80.50 114 GLY A O 1
#